Protein AF-A0A8W8M3Z4-F1 (afdb_monomer_lite)

Sequence (142 aa):
KMNEKDKEPFAKKALTDKNRYDAEMAIYKGKDPNDAGKPKRPQSAYFCFLADFRLKMKGKDIDHKEIIKMAGEAWRNLDDNEKKPFEKLAQKEQEKYEQALSDWRKGGGGASPSKKPKQEENGDEDEEDEEEEEDDDDEDDE

Secondary structure (DSSP, 8-state):
---HHHHHHHHHHHHHHHHHHHHHHHH---S-GGGTTPPPPPPPHHHHHHHHHHHHHTTS---HHHHHHHHHHHHHHS-HHHHHHHHHHHHHHHHHHHHHHHHHHHTTTT----------PPP-------------------

InterPro domains:
  IPR009071 High mobility group box domain [PF00505] (39-105)
  IPR009071 High mobility group box domain [PS50118] (39-105)
  IPR009071 High mobility group box domain [SM00398] (38-106)
  IPR036910 High mobility group box domain superfamily [G3DSA:1.10.30.10] (1-35)
  IPR036910 High mobility group box domain superfamily [G3DSA:1.10.30.10] (36-137)
  IPR036910 High mobility group box domain superfamily [SSF47095] (1-33)
  IPR036910 High mobility group box domain superfamily [SSF47095] (34-108)
  IPR050342 High Mobility Group Box (HMGB) [PTHR48112] (2-138)

Structure (mmCIF, N/CA/C/O backbone):
data_AF-A0A8W8M3Z4-F1
#
_entry.id   AF-A0A8W8M3Z4-F1
#
loop_
_atom_site.group_PDB
_atom_site.id
_atom_site.type_symbol
_atom_site.label_atom_id
_atom_site.label_alt_id
_atom_site.label_comp_id
_atom_site.label_asym_id
_atom_site.label_entity_id
_atom_site.label_seq_id
_atom_site.pdbx_PDB_ins_code
_atom_site.Cartn_x
_atom_site.Cartn_y
_atom_site.Cartn_z
_atom_site.occupancy
_atom_site.B_iso_or_equiv
_atom_site.auth_seq_id
_atom_site.auth_comp_id
_atom_site.auth_asym_id
_atom_site.auth_atom_id
_atom_site.pdbx_PDB_model_num
ATOM 1 N N . LYS A 1 1 ? 33.197 30.427 -33.816 1.00 73.75 1 LYS A N 1
ATOM 2 C CA . LYS A 1 1 ? 33.006 28.964 -33.997 1.00 73.75 1 LYS A CA 1
ATOM 3 C C . LYS A 1 1 ? 34.159 28.277 -33.275 1.00 73.75 1 LYS A C 1
ATOM 5 O O . LYS A 1 1 ? 35.282 28.658 -33.561 1.00 73.75 1 LYS A O 1
ATOM 10 N N . MET A 1 2 ? 33.902 27.367 -32.328 1.00 74.38 2 MET A N 1
ATOM 11 C CA . MET A 1 2 ? 34.975 26.607 -31.658 1.00 74.38 2 MET A CA 1
ATOM 12 C C . MET A 1 2 ? 35.757 25.775 -32.677 1.00 74.38 2 MET A C 1
ATOM 14 O O . MET A 1 2 ? 35.133 25.162 -33.556 1.00 74.38 2 MET A O 1
ATOM 18 N N . ASN A 1 3 ? 37.085 25.760 -32.549 1.00 84.19 3 ASN A N 1
ATOM 19 C CA . ASN A 1 3 ? 37.950 24.944 -33.390 1.00 84.19 3 ASN A CA 1
ATOM 20 C C . ASN A 1 3 ? 37.838 23.470 -32.996 1.00 84.19 3 ASN A C 1
ATOM 22 O O . ASN A 1 3 ? 37.398 23.117 -31.905 1.00 84.19 3 ASN A O 1
ATOM 26 N N . GLU A 1 4 ? 38.229 22.591 -33.910 1.00 74.81 4 GLU A N 1
ATOM 27 C CA . GLU A 1 4 ? 38.096 21.139 -33.762 1.00 74.81 4 GLU A CA 1
ATOM 28 C C . GLU A 1 4 ? 38.877 20.597 -32.552 1.00 74.81 4 GLU A C 1
ATOM 30 O O . GLU A 1 4 ? 38.366 19.768 -31.803 1.00 74.81 4 GLU A O 1
ATOM 35 N N . LYS A 1 5 ? 40.050 21.180 -32.275 1.00 78.94 5 LYS A N 1
ATOM 36 C CA . LYS A 1 5 ? 40.875 20.868 -31.097 1.00 78.94 5 LYS A CA 1
ATOM 37 C C . LYS A 1 5 ? 40.235 21.291 -29.773 1.00 78.94 5 LYS A C 1
ATOM 39 O O . LYS A 1 5 ? 40.412 20.608 -28.773 1.00 78.94 5 LYS A O 1
ATOM 44 N N . ASP A 1 6 ? 39.448 22.366 -29.776 1.00 82.94 6 ASP A N 1
ATOM 45 C CA . ASP A 1 6 ? 38.755 22.848 -28.574 1.00 82.94 6 ASP A CA 1
ATOM 46 C C . ASP A 1 6 ? 37.535 21.974 -28.245 1.00 82.94 6 ASP A C 1
ATOM 48 O O . ASP A 1 6 ? 37.062 21.962 -27.111 1.00 82.94 6 ASP A O 1
ATOM 52 N N . LYS A 1 7 ? 37.029 21.216 -29.230 1.00 84.44 7 LYS A N 1
ATOM 53 C CA . LYS A 1 7 ? 35.905 20.278 -29.080 1.00 84.44 7 LYS A CA 1
ATOM 54 C C . LYS A 1 7 ? 36.337 18.879 -28.657 1.00 84.44 7 LYS A C 1
ATOM 56 O O . LYS A 1 7 ? 35.525 18.155 -28.087 1.00 84.44 7 LYS A O 1
ATOM 61 N N . GLU A 1 8 ? 37.590 18.498 -28.906 1.00 86.69 8 GLU A N 1
ATOM 62 C CA . GLU A 1 8 ? 38.135 17.200 -28.494 1.00 86.69 8 GLU A CA 1
ATOM 63 C C . GLU A 1 8 ? 37.909 16.845 -27.015 1.00 86.69 8 GLU A C 1
ATOM 65 O O . GLU A 1 8 ? 37.479 15.718 -26.758 1.00 86.69 8 GLU A O 1
ATOM 70 N N . PRO A 1 9 ? 38.171 17.726 -26.026 1.00 90.25 9 PRO A N 1
ATOM 71 C CA . PRO A 1 9 ? 37.953 17.369 -24.624 1.00 90.25 9 PRO A CA 1
ATOM 72 C C . PRO A 1 9 ? 36.474 17.097 -24.322 1.00 90.25 9 PRO A C 1
ATOM 74 O O . PRO A 1 9 ? 36.158 16.160 -23.591 1.00 90.25 9 PRO A O 1
ATOM 77 N N . PHE A 1 10 ? 35.559 17.848 -24.941 1.00 89.12 10 PHE A N 1
ATOM 78 C CA . PHE A 1 10 ? 34.119 17.629 -24.797 1.00 89.12 10 PHE A CA 1
ATOM 79 C C . PHE A 1 10 ? 33.666 16.335 -25.479 1.00 89.12 10 PHE A C 1
ATOM 81 O O . PHE A 1 10 ? 32.857 15.603 -24.919 1.00 89.12 10 PHE A O 1
ATOM 88 N N . ALA A 1 11 ? 34.232 16.008 -26.644 1.00 90.19 11 ALA A N 1
ATOM 89 C CA . ALA A 1 11 ? 33.960 14.751 -27.336 1.00 90.19 11 ALA A CA 1
ATOM 90 C C . ALA A 1 11 ? 34.448 13.535 -26.530 1.00 90.19 11 ALA A C 1
ATOM 92 O O . ALA A 1 11 ? 33.733 12.541 -26.425 1.00 90.19 11 ALA A O 1
ATOM 93 N N . LYS A 1 12 ? 35.630 13.629 -25.905 1.00 90.44 12 LYS A N 1
ATOM 94 C CA . LYS A 1 12 ? 36.153 12.588 -25.005 1.00 90.44 12 LYS A CA 1
ATOM 95 C C . LYS A 1 12 ? 35.261 12.420 -23.776 1.00 90.44 12 LYS A C 1
ATOM 97 O O . LYS A 1 12 ? 34.902 11.292 -23.463 1.00 90.44 12 LYS A O 1
ATOM 102 N N . LYS A 1 13 ? 34.843 13.522 -23.141 1.00 91.88 13 LYS A N 1
ATOM 103 C CA . LYS A 1 13 ? 33.940 13.487 -21.980 1.00 91.88 13 LYS A CA 1
ATOM 104 C C . LYS A 1 13 ? 32.573 12.884 -22.325 1.00 91.88 13 LYS A C 1
ATOM 106 O O . LYS A 1 13 ? 32.058 12.067 -21.569 1.00 91.88 13 LYS A O 1
ATOM 111 N N . ALA A 1 14 ? 32.017 13.231 -23.485 1.00 91.75 14 ALA A N 1
ATOM 112 C CA . ALA A 1 14 ? 30.767 12.651 -23.970 1.00 91.75 14 ALA A CA 1
ATOM 113 C C . ALA A 1 14 ? 30.903 11.146 -24.252 1.00 91.75 14 ALA A C 1
ATOM 115 O O . ALA A 1 14 ? 30.001 10.376 -23.940 1.00 91.75 14 ALA A O 1
ATOM 116 N N . LEU A 1 15 ? 32.040 10.707 -24.802 1.00 93.06 15 LEU A N 1
ATOM 117 C CA . LEU A 1 15 ? 32.294 9.288 -25.043 1.00 93.06 15 LEU A CA 1
ATOM 118 C C . LEU A 1 15 ? 32.436 8.501 -23.734 1.00 93.06 15 LEU A C 1
ATOM 120 O O . LEU A 1 15 ? 31.893 7.406 -23.618 1.00 93.06 15 LEU A O 1
ATOM 124 N N . THR A 1 16 ? 33.143 9.050 -22.745 1.00 93.62 16 THR A N 1
ATOM 125 C CA . THR A 1 16 ? 33.284 8.404 -21.434 1.00 93.62 16 THR A CA 1
ATOM 126 C C . THR A 1 16 ? 31.954 8.320 -20.697 1.00 93.62 16 THR A C 1
ATOM 128 O O . THR A 1 16 ? 31.655 7.280 -20.119 1.00 93.62 16 THR A O 1
ATOM 131 N N . ASP A 1 17 ? 31.146 9.380 -20.753 1.00 93.75 17 ASP A N 1
ATOM 132 C CA . ASP A 1 17 ? 29.824 9.404 -20.126 1.00 93.75 17 ASP A CA 1
ATOM 133 C C . ASP A 1 17 ? 28.868 8.410 -20.794 1.00 93.75 17 ASP A C 1
ATOM 135 O O . ASP A 1 17 ? 28.219 7.623 -20.111 1.00 93.75 17 ASP A O 1
ATOM 139 N N . LYS A 1 18 ? 28.887 8.339 -22.131 1.00 94.56 18 LYS A N 1
ATOM 140 C CA . LYS A 1 18 ? 28.130 7.337 -22.882 1.00 94.56 18 LYS A CA 1
ATOM 141 C C . LYS A 1 18 ? 28.523 5.909 -22.498 1.00 94.56 18 LYS A C 1
ATOM 143 O O . LYS A 1 18 ? 27.654 5.091 -22.235 1.00 94.56 18 LYS A O 1
ATOM 148 N N . ASN A 1 19 ? 29.819 5.608 -22.442 1.00 94.31 19 ASN A N 1
ATOM 149 C CA . ASN A 1 19 ? 30.283 4.265 -22.086 1.00 94.31 19 ASN A CA 1
ATOM 150 C C . ASN A 1 19 ? 29.916 3.890 -20.643 1.00 94.31 19 ASN A C 1
ATOM 152 O O . ASN A 1 19 ? 29.602 2.732 -20.379 1.00 94.31 19 ASN A O 1
ATOM 156 N N . ARG A 1 20 ? 29.955 4.858 -19.717 1.00 94.62 20 ARG A N 1
ATOM 157 C CA . ARG A 1 20 ? 29.504 4.673 -18.333 1.00 94.62 20 ARG A CA 1
ATOM 158 C C . ARG A 1 20 ? 28.010 4.354 -18.291 1.00 94.62 20 ARG A C 1
ATOM 160 O O . ARG A 1 20 ? 27.638 3.345 -17.706 1.00 94.62 20 ARG A O 1
ATOM 167 N N . TYR A 1 21 ? 27.190 5.158 -18.966 1.00 91.00 21 TYR A N 1
ATOM 168 C CA . TYR A 1 21 ? 25.748 4.934 -19.072 1.00 91.00 21 TYR A CA 1
ATOM 169 C C . TYR A 1 21 ? 25.422 3.566 -19.687 1.00 91.00 21 TYR A C 1
ATOM 171 O O . TYR A 1 21 ? 24.626 2.815 -19.132 1.00 91.00 21 TYR A O 1
ATOM 179 N N . ASP A 1 22 ? 26.078 3.195 -20.789 1.00 90.81 22 ASP A N 1
ATOM 180 C CA . ASP A 1 22 ? 25.865 1.904 -21.452 1.00 90.81 22 ASP A CA 1
ATOM 181 C C . ASP A 1 22 ? 26.250 0.724 -20.531 1.00 90.81 22 ASP A C 1
ATOM 183 O O . ASP A 1 22 ? 25.559 -0.297 -20.505 1.00 90.81 22 ASP A O 1
ATOM 187 N N . ALA A 1 23 ? 27.320 0.862 -19.737 1.00 91.19 23 ALA A N 1
ATOM 188 C CA . ALA A 1 23 ? 27.738 -0.148 -18.764 1.00 91.19 23 ALA A CA 1
ATOM 189 C C . ALA A 1 23 ? 26.774 -0.257 -17.567 1.00 91.19 23 ALA A C 1
ATOM 191 O O . ALA A 1 23 ? 26.447 -1.368 -17.148 1.00 91.19 23 ALA A O 1
ATOM 192 N N . GLU A 1 24 ? 26.286 0.869 -17.044 1.00 86.38 24 GLU A N 1
ATOM 193 C CA . GLU A 1 24 ? 25.274 0.911 -15.980 1.00 86.38 24 GLU A CA 1
ATOM 194 C C . GLU A 1 24 ? 23.948 0.297 -16.455 1.00 86.38 24 GLU A C 1
ATOM 196 O O . GLU A 1 24 ? 23.383 -0.568 -15.782 1.00 86.38 24 GLU A O 1
ATOM 201 N N . MET A 1 25 ? 23.494 0.649 -17.662 1.00 85.25 25 MET A N 1
ATOM 202 C CA . MET A 1 25 ? 22.263 0.118 -18.256 1.00 85.25 25 MET A CA 1
ATOM 203 C C . MET A 1 25 ? 22.347 -1.375 -18.588 1.00 85.25 25 MET A C 1
ATOM 205 O O . MET A 1 25 ? 21.332 -2.065 -18.546 1.00 85.25 25 MET A O 1
ATOM 209 N N . ALA A 1 26 ? 23.539 -1.905 -18.877 1.00 83.31 26 ALA A N 1
ATOM 210 C CA . ALA A 1 26 ? 23.736 -3.342 -19.072 1.00 83.31 26 ALA A CA 1
ATOM 211 C C . ALA A 1 26 ? 23.563 -4.154 -17.772 1.00 83.31 26 ALA A C 1
ATOM 213 O O . ALA A 1 26 ? 23.233 -5.341 -17.823 1.00 83.31 26 ALA A O 1
ATOM 214 N N . ILE A 1 27 ? 23.786 -3.529 -16.611 1.00 83.25 27 ILE A N 1
ATOM 215 C CA . ILE A 1 27 ? 23.619 -4.141 -15.284 1.00 83.25 27 ILE A CA 1
ATOM 216 C C . ILE A 1 27 ? 22.200 -3.896 -14.749 1.00 83.25 27 ILE A C 1
ATOM 218 O O . ILE A 1 27 ? 21.642 -4.745 -14.047 1.00 83.25 27 ILE A O 1
ATOM 222 N N . TYR A 1 28 ? 21.598 -2.758 -15.096 1.00 77.00 28 TYR A N 1
ATOM 223 C CA . TYR A 1 28 ? 20.254 -2.381 -14.682 1.00 77.00 28 TYR A CA 1
ATOM 224 C C . TYR A 1 28 ? 19.191 -3.296 -15.311 1.00 77.00 28 TYR A C 1
ATOM 226 O O . TYR A 1 28 ? 18.851 -3.194 -16.486 1.00 77.00 28 TYR A O 1
ATOM 234 N N . LYS A 1 29 ? 18.617 -4.195 -14.504 1.00 64.50 29 LYS A N 1
ATOM 235 C CA . LYS A 1 29 ? 17.560 -5.127 -14.941 1.00 64.50 29 LYS A CA 1
ATOM 236 C C . LYS A 1 29 ? 16.148 -4.528 -14.953 1.00 64.50 29 LYS A C 1
ATOM 238 O O . LYS A 1 29 ? 15.211 -5.241 -15.304 1.00 64.50 29 LYS A O 1
ATOM 243 N N . GLY A 1 30 ? 15.991 -3.249 -14.597 1.00 63.84 30 GLY A N 1
ATOM 244 C CA . GLY A 1 30 ? 14.689 -2.583 -14.509 1.00 63.84 30 GLY A CA 1
ATOM 245 C C . GLY A 1 30 ? 13.663 -3.344 -13.665 1.00 63.84 30 GLY A C 1
ATOM 246 O O . GLY A 1 30 ? 13.998 -4.227 -12.872 1.00 63.84 30 GLY A O 1
ATOM 247 N N . LYS A 1 31 ? 12.380 -3.012 -13.846 1.00 60.91 31 LYS A N 1
ATOM 248 C CA . LYS A 1 31 ? 11.291 -3.917 -13.463 1.00 60.91 31 LYS A CA 1
ATOM 249 C C . LYS A 1 31 ? 11.434 -5.160 -14.337 1.00 60.91 31 LYS A C 1
ATOM 251 O O . LYS A 1 31 ? 11.445 -5.019 -15.559 1.00 60.91 31 LYS A O 1
ATOM 256 N N . ASP A 1 32 ? 11.556 -6.338 -13.726 1.00 58.50 32 ASP A N 1
ATOM 257 C CA . ASP A 1 32 ? 11.726 -7.580 -14.477 1.00 58.50 32 ASP A CA 1
ATOM 258 C C . ASP A 1 32 ? 10.603 -7.676 -15.531 1.00 58.50 32 ASP A C 1
ATOM 260 O O . ASP A 1 32 ? 9.426 -7.640 -15.161 1.00 58.50 32 ASP A O 1
ATOM 264 N N . PRO A 1 33 ? 10.913 -7.738 -16.838 1.00 56.31 33 PRO A N 1
ATOM 265 C CA . PRO A 1 33 ? 9.887 -7.833 -17.870 1.00 56.31 33 PRO A CA 1
ATOM 266 C C . PRO A 1 33 ? 9.050 -9.108 -17.722 1.00 56.31 33 PRO A C 1
ATOM 268 O O . PRO A 1 33 ? 7.920 -9.144 -18.204 1.00 56.31 33 PRO A O 1
ATOM 271 N N . ASN A 1 34 ? 9.553 -10.126 -17.011 1.00 55.84 34 ASN A N 1
ATOM 272 C CA . ASN A 1 34 ? 8.761 -11.286 -16.634 1.00 55.84 34 ASN A CA 1
ATOM 273 C C . ASN A 1 34 ? 7.666 -10.918 -15.626 1.00 55.84 34 ASN A C 1
ATOM 275 O O . ASN A 1 34 ? 6.598 -11.497 -15.703 1.00 55.84 34 ASN A O 1
ATOM 279 N N . ASP A 1 35 ? 7.845 -9.919 -14.753 1.00 64.00 35 ASP A N 1
ATOM 280 C CA . ASP A 1 35 ? 6.795 -9.435 -13.841 1.00 64.00 35 ASP A CA 1
ATOM 281 C C . ASP A 1 35 ? 5.699 -8.615 -14.562 1.00 64.00 35 ASP A C 1
ATOM 283 O O . ASP A 1 35 ? 4.719 -8.200 -13.932 1.00 64.00 35 ASP A O 1
ATOM 287 N N . ALA A 1 36 ? 5.805 -8.396 -15.879 1.00 70.00 36 ALA A N 1
ATOM 288 C CA . ALA A 1 36 ? 4.742 -7.769 -16.657 1.00 70.00 36 ALA A CA 1
ATOM 289 C C . ALA A 1 36 ? 3.450 -8.606 -16.583 1.00 70.00 36 ALA A C 1
ATOM 291 O O . ALA A 1 36 ? 3.415 -9.800 -16.887 1.00 70.00 36 ALA A O 1
ATOM 292 N N . GLY A 1 37 ? 2.361 -7.972 -16.144 1.00 75.50 37 GLY A N 1
ATOM 293 C CA . GLY A 1 37 ? 1.070 -8.639 -15.952 1.00 75.50 37 GLY A CA 1
ATOM 294 C C . GLY A 1 37 ? 0.981 -9.508 -14.696 1.00 75.50 37 GLY A C 1
ATOM 295 O O . GLY A 1 37 ? -0.056 -10.138 -14.482 1.00 75.50 37 GLY A O 1
ATOM 296 N N . LYS A 1 38 ? 2.021 -9.536 -13.851 1.00 84.56 38 LYS A N 1
ATOM 297 C CA . LYS A 1 38 ? 1.935 -10.160 -12.531 1.00 84.56 38 LYS A CA 1
ATOM 298 C C . LYS A 1 38 ? 0.914 -9.395 -11.692 1.00 84.56 38 LYS A C 1
ATOM 300 O O . LYS A 1 38 ? 1.017 -8.169 -11.595 1.00 84.56 38 LYS A O 1
ATOM 305 N N . PRO A 1 39 ? -0.056 -10.080 -11.069 1.00 87.62 39 PRO A N 1
ATOM 306 C CA . PRO A 1 39 ? -1.028 -9.417 -10.214 1.00 87.62 39 PRO A CA 1
ATOM 307 C C . PRO A 1 39 ? -0.335 -8.601 -9.116 1.00 87.62 39 PRO A C 1
ATOM 309 O O . PRO A 1 39 ? 0.693 -9.018 -8.573 1.00 87.62 39 PRO A O 1
ATOM 312 N N . LYS A 1 40 ? -0.884 -7.428 -8.789 1.00 88.38 40 LYS A N 1
ATOM 313 C CA . LYS A 1 40 ? -0.402 -6.602 -7.674 1.00 88.38 40 LYS A CA 1
ATOM 314 C C . LYS A 1 40 ? -0.802 -7.259 -6.354 1.00 88.38 40 LYS A C 1
ATOM 316 O O . LYS A 1 40 ? -1.881 -7.838 -6.258 1.00 88.38 40 LYS A O 1
ATOM 321 N N . ARG A 1 41 ? 0.067 -7.175 -5.343 1.00 89.19 41 ARG A N 1
ATOM 322 C CA . ARG A 1 41 ? -0.226 -7.714 -4.007 1.00 89.19 41 ARG A CA 1
ATOM 323 C C . ARG A 1 41 ? -1.486 -7.043 -3.429 1.00 89.19 41 ARG A C 1
ATOM 325 O O . ARG A 1 41 ? -1.625 -5.830 -3.594 1.00 89.19 41 ARG A O 1
ATOM 332 N N . PRO A 1 42 ? -2.372 -7.809 -2.769 1.00 93.38 42 PRO A N 1
ATOM 333 C CA . PRO A 1 42 ? -3.587 -7.283 -2.159 1.00 93.38 42 PRO A CA 1
ATOM 334 C C . PRO A 1 42 ? -3.233 -6.400 -0.959 1.00 93.38 42 PRO A C 1
ATOM 336 O O . PRO A 1 42 ? -2.146 -6.524 -0.382 1.00 93.38 42 PRO A O 1
ATOM 339 N N . GLN A 1 43 ? -4.151 -5.516 -0.577 1.00 91.88 43 GLN A N 1
ATOM 340 C CA . GLN A 1 43 ? -3.980 -4.695 0.616 1.00 91.88 43 GLN A CA 1
ATOM 341 C C . GLN A 1 43 ? -4.151 -5.550 1.879 1.00 91.88 43 GLN A C 1
ATOM 343 O O . GLN A 1 43 ? -4.920 -6.509 1.915 1.00 91.88 43 GLN A O 1
ATOM 348 N N . SER A 1 44 ? -3.403 -5.214 2.933 1.00 94.69 44 SER A N 1
ATOM 349 C CA . SER A 1 44 ? -3.601 -5.837 4.245 1.00 94.69 44 SER A CA 1
ATOM 350 C C . SER A 1 44 ? -4.816 -5.230 4.949 1.00 94.69 44 SER A C 1
ATOM 352 O O . SER A 1 44 ? -5.245 -4.125 4.619 1.00 94.69 44 SER A O 1
ATOM 354 N N . ALA A 1 45 ? -5.318 -5.908 5.985 1.00 95.62 45 ALA A N 1
ATOM 355 C CA . ALA A 1 45 ? -6.446 -5.422 6.785 1.00 95.62 45 ALA A CA 1
ATOM 356 C C . ALA A 1 45 ? -6.223 -3.995 7.319 1.00 95.62 45 ALA A C 1
ATOM 358 O O . ALA A 1 45 ? -7.131 -3.168 7.282 1.00 95.62 45 ALA A O 1
ATOM 359 N N . TYR A 1 46 ? -4.993 -3.684 7.745 1.00 95.50 46 TYR A N 1
ATOM 360 C CA . TYR A 1 46 ? -4.638 -2.340 8.195 1.00 95.50 46 TYR A CA 1
ATOM 361 C C . TYR A 1 46 ? -4.723 -1.305 7.069 1.00 95.50 46 TYR A C 1
ATOM 363 O O . TYR A 1 46 ? -5.247 -0.222 7.294 1.00 95.50 46 TYR A O 1
ATOM 371 N N . PHE A 1 47 ? -4.259 -1.622 5.855 1.00 94.88 47 PHE A N 1
ATOM 372 C CA . PHE A 1 47 ? -4.348 -0.688 4.727 1.00 94.88 47 PHE A CA 1
ATOM 373 C C . PHE A 1 47 ? -5.792 -0.463 4.270 1.00 94.88 47 PHE A C 1
ATOM 375 O O . PHE A 1 47 ? -6.150 0.668 3.949 1.00 94.88 47 PHE A O 1
ATOM 382 N N . CYS A 1 48 ? -6.645 -1.489 4.333 1.00 95.06 48 CYS A N 1
ATOM 383 C CA . CYS A 1 48 ? -8.081 -1.319 4.112 1.00 95.06 48 CYS A CA 1
ATOM 384 C C . CYS A 1 48 ? -8.704 -0.364 5.147 1.00 95.06 48 CYS A C 1
ATOM 386 O O . CYS A 1 48 ? -9.505 0.500 4.795 1.00 95.06 48 CYS A O 1
ATOM 388 N N . PHE A 1 49 ? -8.318 -0.493 6.421 1.00 96.25 49 PHE A N 1
ATOM 389 C CA . PHE A 1 49 ? -8.732 0.435 7.475 1.00 96.25 49 PHE A CA 1
ATOM 390 C C . PHE A 1 49 ? -8.176 1.847 7.258 1.00 96.25 49 PHE A C 1
ATOM 392 O O . PHE A 1 49 ? -8.914 2.818 7.396 1.00 96.25 49 PHE A O 1
ATOM 399 N N . LEU A 1 50 ? -6.899 1.976 6.893 1.00 95.38 50 LEU A N 1
ATOM 400 C CA . LEU A 1 50 ? -6.247 3.263 6.663 1.00 95.38 50 LEU A CA 1
ATOM 401 C C . LEU A 1 50 ? -6.917 4.028 5.518 1.00 95.38 50 LEU A C 1
ATOM 403 O O . LEU A 1 50 ? -7.111 5.234 5.640 1.00 95.38 50 LEU A O 1
ATOM 407 N N . ALA A 1 51 ? -7.318 3.344 4.444 1.00 93.94 51 ALA A N 1
ATOM 408 C CA . ALA A 1 51 ? -8.072 3.951 3.350 1.00 93.94 51 ALA A CA 1
ATOM 409 C C . ALA A 1 51 ? -9.408 4.541 3.839 1.00 93.94 51 ALA A C 1
ATOM 411 O O . ALA A 1 51 ? -9.710 5.704 3.575 1.00 93.94 51 ALA A O 1
ATOM 412 N N . ASP A 1 52 ? -10.175 3.782 4.627 1.00 93.81 52 ASP A N 1
ATOM 413 C CA . ASP A 1 52 ? -11.422 4.264 5.236 1.00 93.81 52 ASP A CA 1
ATOM 414 C C . ASP A 1 52 ? -11.177 5.413 6.236 1.00 93.81 52 ASP A C 1
ATOM 416 O O . ASP A 1 52 ? -11.919 6.396 6.283 1.00 93.81 52 ASP A O 1
ATOM 420 N N . PHE A 1 53 ? -10.087 5.346 7.002 1.00 94.31 53 PHE A N 1
ATOM 421 C CA . PHE A 1 53 ? -9.692 6.395 7.937 1.00 94.31 53 PHE A CA 1
ATOM 422 C C . PHE A 1 53 ? -9.320 7.698 7.217 1.00 94.31 53 PHE A C 1
ATOM 424 O O . PHE A 1 53 ? -9.784 8.769 7.611 1.00 94.31 53 PHE A O 1
ATOM 431 N N . ARG A 1 54 ? -8.550 7.620 6.124 1.00 93.56 54 ARG A N 1
ATOM 432 C CA . ARG A 1 54 ? -8.224 8.767 5.260 1.00 93.56 54 ARG A CA 1
ATOM 433 C C . ARG A 1 54 ? -9.492 9.395 4.681 1.00 93.56 54 ARG A C 1
ATOM 435 O O . ARG A 1 54 ? -9.641 10.611 4.742 1.00 93.56 54 ARG A O 1
ATOM 442 N N . LEU A 1 55 ? -10.452 8.588 4.216 1.00 93.88 55 LEU A N 1
ATOM 443 C CA . LEU A 1 55 ? -11.744 9.086 3.721 1.00 93.88 55 LEU A CA 1
ATOM 444 C C . LEU A 1 55 ? -12.540 9.832 4.802 1.00 93.88 55 LEU A C 1
ATOM 446 O O . LEU A 1 55 ? -13.133 10.870 4.514 1.00 93.88 55 LEU A O 1
ATOM 450 N N . LYS A 1 56 ? -12.512 9.359 6.053 1.00 92.50 56 LYS A N 1
ATOM 451 C CA . LYS A 1 56 ? -13.136 10.044 7.203 1.00 92.50 56 LYS A CA 1
ATOM 452 C C . LYS A 1 56 ? -12.433 11.347 7.596 1.00 92.50 56 LYS A C 1
ATOM 454 O O . LYS A 1 56 ? -13.058 12.221 8.199 1.00 92.50 56 LYS A 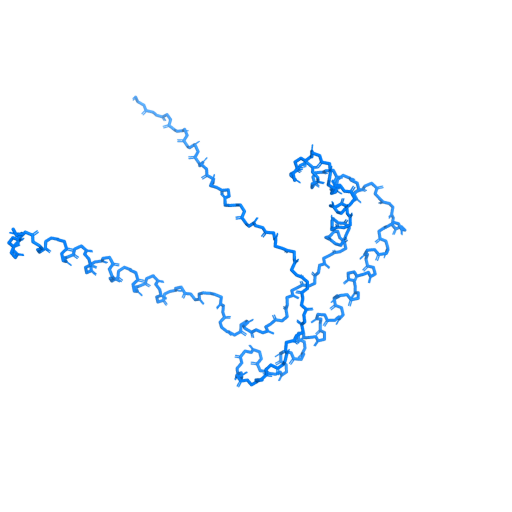O 1
ATOM 459 N N . MET A 1 57 ? -11.142 11.466 7.299 1.00 91.44 57 MET A N 1
ATOM 460 C CA . MET A 1 57 ? -10.349 12.675 7.544 1.00 91.44 57 MET A CA 1
ATOM 461 C C . MET A 1 57 ? -10.320 13.624 6.340 1.00 91.44 57 MET A C 1
ATOM 463 O O . MET A 1 57 ? -9.852 14.753 6.473 1.00 91.44 57 MET A O 1
ATOM 467 N N . LYS A 1 58 ? -10.870 13.214 5.190 1.00 90.06 58 LYS A N 1
ATOM 468 C CA . LYS A 1 58 ? -10.939 14.036 3.982 1.00 90.06 58 LYS A CA 1
ATOM 469 C C . LYS A 1 58 ? -11.679 15.347 4.262 1.00 90.06 58 LYS A C 1
ATOM 471 O O . LYS A 1 58 ? -12.782 15.349 4.806 1.00 90.06 58 LYS A O 1
ATOM 476 N N . GLY A 1 59 ? -11.068 16.462 3.866 1.00 87.06 59 GLY A N 1
ATOM 477 C CA . GLY A 1 59 ? -11.613 17.809 4.068 1.00 87.06 59 GLY A CA 1
ATOM 478 C C . GLY A 1 59 ? -11.294 18.434 5.428 1.00 87.06 59 GLY A C 1
ATOM 479 O O . GLY A 1 59 ? -11.742 19.547 5.693 1.00 87.06 59 GLY A O 1
ATOM 480 N N . LYS A 1 60 ? -10.524 17.753 6.281 1.00 89.50 60 LYS A N 1
ATOM 481 C CA . LYS A 1 60 ? -9.873 18.380 7.433 1.00 89.50 60 LYS A CA 1
ATOM 482 C C . LYS A 1 60 ? -8.501 18.888 6.999 1.00 89.50 60 LYS A C 1
ATOM 484 O O . LYS A 1 60 ? -7.817 18.208 6.243 1.00 89.50 60 LYS A O 1
ATOM 489 N N . ASP A 1 61 ? -8.118 20.058 7.492 1.00 91.31 61 ASP A N 1
ATOM 490 C CA . ASP A 1 61 ? -6.780 20.625 7.305 1.00 91.31 61 ASP A CA 1
ATOM 491 C C . ASP A 1 61 ? -5.817 19.964 8.302 1.00 91.31 61 ASP A C 1
ATOM 493 O O . ASP A 1 61 ? -5.483 20.520 9.345 1.00 91.31 61 ASP A O 1
ATOM 497 N N . ILE A 1 62 ? -5.529 18.685 8.061 1.00 91.56 62 ILE A N 1
ATOM 498 C CA . ILE A 1 62 ? -4.632 17.863 8.872 1.00 91.56 62 ILE A CA 1
ATOM 499 C C . ILE A 1 62 ? -3.596 17.280 7.926 1.00 91.56 62 ILE A C 1
ATOM 501 O O . ILE A 1 62 ? -3.951 16.747 6.872 1.00 91.56 62 ILE A O 1
ATOM 505 N N . ASP A 1 63 ? -2.333 17.355 8.329 1.00 93.94 63 ASP A N 1
ATOM 506 C CA . ASP A 1 63 ? -1.232 16.826 7.541 1.00 93.94 63 ASP A CA 1
ATOM 507 C C . ASP A 1 63 ? -1.347 15.304 7.339 1.00 93.94 63 ASP A C 1
ATOM 509 O O . ASP A 1 63 ? -1.791 14.551 8.216 1.00 93.94 63 ASP A O 1
ATOM 513 N N . HIS A 1 64 ? -0.911 14.826 6.174 1.00 90.44 64 HIS A N 1
ATOM 514 C CA . HIS A 1 64 ? -0.986 13.411 5.831 1.00 90.44 64 HIS A CA 1
ATOM 515 C C . HIS A 1 64 ? -0.204 12.542 6.826 1.00 90.44 64 HIS A C 1
ATOM 517 O O . HIS A 1 64 ? -0.687 11.474 7.231 1.00 90.44 64 HIS A O 1
ATOM 523 N N . LYS A 1 65 ? 0.974 13.004 7.278 1.00 94.00 65 LYS A N 1
ATOM 524 C CA . LYS A 1 65 ? 1.794 12.268 8.250 1.00 94.00 65 LYS A CA 1
ATOM 525 C C . LYS A 1 65 ? 1.066 12.165 9.593 1.00 94.00 65 LYS A C 1
ATOM 527 O O . LYS A 1 65 ? 1.119 11.115 10.240 1.00 94.00 65 LYS A O 1
ATOM 532 N N . GLU A 1 66 ? 0.327 13.197 10.001 1.00 94.94 66 GLU A N 1
ATOM 533 C CA . GLU A 1 66 ? -0.515 13.148 11.203 1.00 94.94 66 GLU A CA 1
ATOM 534 C C . GLU A 1 66 ? -1.695 12.177 11.061 1.00 94.94 66 GLU A C 1
ATOM 536 O O . GLU A 1 66 ? -1.974 11.413 11.989 1.00 94.94 66 GLU A O 1
ATOM 541 N N . ILE A 1 67 ? -2.346 12.123 9.893 1.00 93.94 67 ILE A N 1
ATOM 542 C CA . ILE A 1 67 ? -3.428 11.160 9.628 1.00 93.94 67 ILE A CA 1
ATOM 543 C C . ILE A 1 67 ? -2.926 9.718 9.773 1.00 93.94 67 ILE A C 1
ATOM 545 O O . ILE A 1 67 ? -3.595 8.902 10.414 1.00 93.94 67 ILE A O 1
ATOM 549 N N . ILE A 1 68 ? -1.746 9.399 9.230 1.00 94.44 68 ILE A N 1
ATOM 550 C CA . ILE A 1 68 ? -1.146 8.062 9.360 1.00 94.44 68 ILE A CA 1
ATOM 551 C C . ILE A 1 68 ? -0.845 7.738 10.829 1.00 94.44 68 ILE A C 1
ATOM 553 O O . ILE A 1 68 ? -1.177 6.639 11.288 1.00 94.44 68 ILE A O 1
ATOM 557 N N . LYS A 1 69 ? -0.258 8.679 11.583 1.00 95.69 69 LYS A N 1
ATOM 558 C CA . LYS A 1 69 ? 0.034 8.494 13.016 1.00 95.69 69 LYS A CA 1
ATOM 559 C C . LYS A 1 69 ? -1.240 8.174 13.802 1.00 95.69 69 LYS A C 1
ATOM 561 O O . LYS A 1 69 ? -1.297 7.144 14.478 1.00 95.69 69 LYS A O 1
ATOM 566 N N . MET A 1 70 ? -2.290 8.981 13.630 1.00 95.25 70 MET A N 1
ATOM 567 C CA . MET A 1 70 ? -3.588 8.760 14.278 1.00 95.25 70 MET A CA 1
ATOM 568 C C . MET A 1 70 ? -4.221 7.423 13.880 1.00 95.25 70 MET A C 1
ATOM 570 O O . MET A 1 70 ? -4.770 6.721 14.729 1.00 95.25 70 MET A O 1
ATOM 574 N N . ALA A 1 71 ? -4.133 7.034 12.606 1.00 95.94 71 ALA A N 1
ATOM 575 C CA . ALA A 1 71 ? -4.654 5.753 12.142 1.00 95.94 71 ALA A CA 1
ATOM 576 C C . ALA A 1 71 ? -3.905 4.567 12.771 1.00 95.94 71 ALA A C 1
ATOM 578 O O . ALA A 1 71 ? -4.521 3.565 13.135 1.00 95.94 71 ALA A O 1
ATOM 579 N N . GLY A 1 72 ? -2.581 4.664 12.921 1.00 96.25 72 GLY A N 1
ATOM 580 C CA . GLY A 1 72 ? -1.771 3.644 13.589 1.00 96.25 72 GLY A CA 1
ATOM 581 C C . GLY A 1 72 ? -2.165 3.445 15.054 1.00 96.25 72 GLY A C 1
ATOM 582 O O . GLY A 1 72 ? -2.307 2.309 15.508 1.00 96.25 72 GLY A O 1
ATOM 583 N N . GLU A 1 73 ? -2.391 4.535 15.786 1.00 96.38 73 GLU A N 1
ATOM 584 C CA . GLU A 1 73 ? -2.881 4.487 17.168 1.00 96.38 73 GLU A CA 1
ATOM 585 C C . GLU A 1 73 ? -4.302 3.927 17.253 1.00 96.38 73 GLU A C 1
ATOM 587 O O . GLU A 1 73 ? -4.556 3.007 18.034 1.00 96.38 73 GLU A O 1
ATOM 592 N N . ALA A 1 74 ? -5.210 4.415 16.402 1.00 95.31 74 ALA A N 1
ATOM 593 C CA . ALA A 1 74 ? -6.583 3.932 16.338 1.00 95.31 74 ALA A CA 1
ATOM 594 C C . ALA A 1 74 ? -6.627 2.421 16.081 1.00 95.31 74 ALA A C 1
ATOM 596 O O . ALA A 1 74 ? -7.268 1.695 16.833 1.00 95.31 74 ALA A O 1
ATOM 597 N N . TRP A 1 75 ? -5.877 1.922 15.093 1.00 96.31 75 TRP A N 1
ATOM 598 C CA . TRP A 1 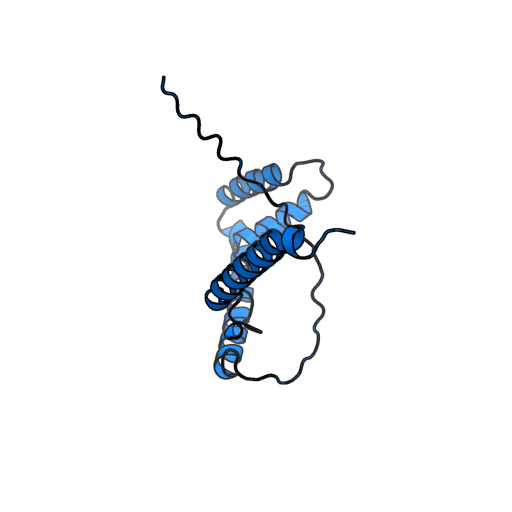75 ? -5.830 0.496 14.764 1.00 96.31 75 TRP A CA 1
ATOM 599 C C . TRP A 1 75 ? -5.335 -0.383 15.918 1.00 96.31 75 TRP A C 1
ATOM 601 O O . TRP A 1 75 ? -5.850 -1.483 16.127 1.00 96.31 75 TRP A O 1
ATOM 611 N N . ARG A 1 76 ? -4.343 0.079 16.690 1.00 95.56 76 ARG A N 1
ATOM 612 C CA . ARG A 1 76 ? -3.863 -0.659 17.872 1.00 95.56 76 ARG A CA 1
ATOM 613 C C . ARG A 1 76 ? -4.933 -0.748 18.958 1.00 95.56 76 ARG A C 1
ATOM 615 O O . ARG A 1 76 ? -5.014 -1.784 19.611 1.00 95.56 76 ARG A O 1
ATOM 622 N N . ASN A 1 77 ? -5.753 0.291 19.094 1.00 95.81 77 ASN A N 1
ATOM 623 C CA . ASN A 1 77 ? -6.814 0.376 20.095 1.00 95.81 77 ASN A CA 1
ATOM 624 C C . ASN A 1 77 ? -8.121 -0.326 19.687 1.00 95.81 77 ASN A C 1
ATOM 626 O O . ASN A 1 77 ? -8.932 -0.602 20.567 1.00 95.81 77 ASN A O 1
ATOM 630 N N . LEU A 1 78 ? -8.327 -0.626 18.398 1.00 94.19 78 LEU A N 1
ATOM 631 C CA . LEU A 1 78 ? -9.499 -1.379 17.936 1.00 94.19 78 LEU A CA 1
ATOM 632 C C . LEU A 1 78 ? -9.515 -2.804 18.499 1.00 94.19 78 LEU A C 1
ATOM 634 O O . LEU A 1 78 ? -8.478 -3.484 18.540 1.00 94.19 78 LEU A O 1
ATOM 638 N N . ASP A 1 79 ? -10.707 -3.285 18.843 1.00 95.12 79 ASP A N 1
ATOM 639 C CA . ASP A 1 79 ? -10.906 -4.669 19.265 1.00 95.12 79 ASP A CA 1
ATOM 640 C C . ASP A 1 79 ? -10.983 -5.647 18.079 1.00 95.12 79 ASP A C 1
ATOM 642 O O . ASP A 1 79 ? -11.138 -5.268 16.914 1.00 95.12 79 ASP A O 1
ATOM 646 N N . ASP A 1 80 ? -10.859 -6.946 18.362 1.00 93.50 80 ASP A N 1
ATOM 647 C CA . ASP A 1 80 ? -10.861 -7.979 17.321 1.00 93.50 80 ASP A CA 1
ATOM 648 C C . ASP A 1 80 ? -12.168 -8.001 16.514 1.00 93.50 80 ASP A C 1
ATOM 650 O O . ASP A 1 80 ? -12.171 -8.391 15.348 1.00 93.50 80 ASP A O 1
ATOM 654 N N . ASN A 1 81 ? -13.304 -7.592 17.087 1.00 94.75 81 ASN A N 1
ATOM 655 C CA . ASN A 1 81 ? -14.565 -7.533 16.348 1.00 94.75 81 ASN A CA 1
ATOM 656 C C . ASN A 1 81 ? -14.618 -6.344 15.393 1.00 94.75 81 ASN A C 1
ATOM 658 O O . ASN A 1 81 ? -15.192 -6.475 14.312 1.00 94.75 81 ASN A O 1
ATOM 662 N N . GLU A 1 82 ? -13.990 -5.230 15.757 1.00 93.62 82 GLU A N 1
ATOM 663 C CA . GLU A 1 82 ? -13.827 -4.067 14.884 1.00 93.62 82 GLU A CA 1
ATOM 664 C C . GLU A 1 82 ? -12.803 -4.323 13.771 1.00 93.62 82 GLU A C 1
ATOM 666 O O . GLU A 1 82 ? -12.976 -3.840 12.652 1.00 93.62 82 GLU A O 1
ATOM 671 N N . LYS A 1 83 ? -11.777 -5.144 14.034 1.00 94.75 83 LYS A N 1
ATOM 672 C CA . LYS A 1 83 ? -10.775 -5.566 13.036 1.00 94.75 83 LYS A CA 1
ATOM 673 C C . LYS A 1 83 ? -11.297 -6.623 12.062 1.00 94.75 83 LYS A C 1
ATOM 675 O O . LYS A 1 83 ? -10.991 -6.558 10.870 1.00 94.75 83 LYS A O 1
ATOM 680 N N . LYS A 1 84 ? -12.143 -7.552 12.523 1.00 95.62 84 LYS A N 1
ATOM 681 C CA . LYS A 1 84 ? -12.756 -8.629 11.715 1.00 95.62 84 LYS A CA 1
ATOM 682 C C . LYS A 1 84 ? -13.299 -8.212 10.340 1.00 95.62 84 LYS A C 1
ATOM 684 O O . LYS A 1 84 ? -13.065 -8.958 9.389 1.00 95.62 84 LYS A O 1
ATOM 689 N N . PRO A 1 85 ? -14.068 -7.118 10.166 1.00 95.81 85 PRO A N 1
ATOM 690 C CA . PRO A 1 85 ? -14.534 -6.719 8.838 1.00 95.81 85 PRO A CA 1
ATOM 691 C C . PRO A 1 85 ? -13.379 -6.393 7.880 1.00 95.81 85 PRO A C 1
ATOM 693 O O . PRO A 1 85 ? -13.435 -6.796 6.719 1.00 95.81 85 PRO A O 1
ATOM 696 N N . PHE A 1 86 ? -12.320 -5.741 8.363 1.00 95.81 86 PHE A N 1
ATOM 697 C CA . PHE A 1 86 ? -11.138 -5.419 7.560 1.00 95.81 86 PHE A CA 1
ATOM 698 C C . PHE A 1 86 ? -10.300 -6.663 7.256 1.00 95.81 86 PHE A C 1
ATOM 700 O O . PHE A 1 86 ? -9.830 -6.828 6.134 1.00 95.81 86 PHE A O 1
ATOM 707 N N . GLU A 1 87 ? -10.176 -7.585 8.213 1.00 95.25 87 GLU A N 1
ATOM 708 C CA . GLU A 1 87 ? -9.525 -8.881 7.993 1.00 95.25 87 GLU A CA 1
ATOM 709 C C . GLU A 1 87 ? -10.259 -9.723 6.949 1.00 95.25 87 GLU A C 1
ATOM 711 O O . GLU A 1 87 ? -9.629 -10.278 6.054 1.00 95.25 87 GLU A O 1
ATOM 716 N N . LYS A 1 88 ? -11.595 -9.773 7.006 1.00 95.88 88 LYS A N 1
ATOM 717 C CA . LYS A 1 88 ? -12.411 -10.459 5.993 1.00 95.88 88 LYS A CA 1
ATOM 718 C C . LYS A 1 88 ? -12.261 -9.829 4.613 1.00 95.88 88 LYS A C 1
ATOM 720 O O . LYS A 1 88 ? -12.241 -10.550 3.616 1.00 95.88 88 LYS A O 1
ATOM 725 N N . LEU A 1 89 ? -12.182 -8.499 4.543 1.00 93.88 89 LEU A N 1
ATOM 726 C CA . LEU A 1 89 ? -11.965 -7.798 3.281 1.00 93.88 89 LEU A CA 1
ATOM 727 C C . LEU A 1 89 ? -10.592 -8.149 2.697 1.00 93.88 89 LEU A C 1
ATOM 729 O O . LEU A 1 89 ? -10.524 -8.583 1.549 1.00 93.88 89 LEU A O 1
ATOM 733 N N . ALA A 1 90 ? -9.539 -8.074 3.512 1.00 94.31 90 ALA A N 1
ATOM 734 C CA . ALA A 1 90 ? -8.184 -8.436 3.110 1.00 94.31 90 ALA A CA 1
ATOM 735 C C . ALA A 1 90 ? -8.069 -9.912 2.694 1.00 94.31 90 ALA A C 1
ATOM 737 O O . ALA A 1 90 ? -7.467 -10.212 1.668 1.00 94.31 90 ALA A O 1
ATOM 738 N N . GLN A 1 91 ? -8.705 -10.837 3.424 1.00 95.31 91 GLN A N 1
ATOM 739 C CA . GLN A 1 91 ? -8.750 -12.260 3.057 1.00 95.31 91 GLN A CA 1
ATOM 740 C C . GLN A 1 91 ? -9.412 -12.471 1.693 1.00 95.31 91 GLN A C 1
ATOM 742 O O . GLN A 1 91 ? -8.871 -13.170 0.840 1.00 95.31 91 GLN A O 1
ATOM 747 N N . LYS A 1 92 ? -10.544 -11.809 1.439 1.00 94.94 92 LYS A N 1
ATOM 748 C CA . LYS A 1 92 ? -11.235 -11.890 0.146 1.00 94.94 92 LYS A CA 1
ATOM 749 C C . LYS A 1 92 ? -10.380 -11.352 -1.003 1.00 94.94 92 LYS A C 1
ATOM 751 O O . LYS A 1 92 ? -10.436 -11.874 -2.116 1.00 94.94 92 LYS A O 1
ATOM 756 N N . GLU A 1 93 ? -9.628 -10.279 -0.779 1.00 92.81 93 GLU A N 1
ATOM 757 C CA . GLU A 1 93 ? -8.696 -9.756 -1.782 1.00 92.81 93 GLU A CA 1
ATOM 758 C C . GLU A 1 93 ? -7.491 -10.672 -1.981 1.00 92.81 93 GLU A C 1
ATOM 760 O O . GLU A 1 93 ? -7.047 -10.862 -3.115 1.00 92.81 93 GLU A O 1
ATOM 765 N N . GLN A 1 94 ? -7.013 -11.299 -0.910 1.00 93.06 94 GLN A N 1
ATOM 766 C CA . GLN A 1 94 ? -5.949 -12.285 -0.970 1.00 93.06 94 GLN A CA 1
ATOM 767 C C . GLN A 1 94 ? -6.344 -13.514 -1.787 1.00 93.06 94 GLN A C 1
ATOM 769 O O . GLN A 1 94 ? -5.589 -13.905 -2.671 1.00 93.06 94 GLN A O 1
ATOM 774 N N . GLU A 1 95 ? -7.541 -14.060 -1.588 1.00 94.31 95 GLU A N 1
ATOM 775 C CA . GLU A 1 95 ? -8.052 -15.176 -2.394 1.00 94.31 95 GLU A CA 1
ATOM 776 C C . GLU A 1 95 ? -8.106 -14.822 -3.890 1.00 94.31 95 GLU A C 1
ATOM 778 O O . GLU A 1 95 ? -7.674 -15.599 -4.746 1.00 94.31 95 GLU A O 1
ATOM 783 N N . LYS A 1 96 ? -8.579 -13.613 -4.228 1.00 93.31 96 LYS A N 1
ATOM 784 C CA . LYS A 1 96 ? -8.590 -13.123 -5.618 1.00 93.31 96 LYS A CA 1
ATOM 785 C C . LYS A 1 96 ? -7.181 -13.003 -6.190 1.00 93.31 96 LYS A C 1
ATOM 787 O O . LYS A 1 96 ? -6.953 -13.380 -7.339 1.00 93.31 96 LYS A O 1
ATOM 792 N N . TYR A 1 97 ? -6.250 -12.466 -5.406 1.00 93.31 97 TYR A N 1
ATOM 793 C CA . TYR A 1 97 ? -4.855 -12.335 -5.806 1.00 93.31 97 TYR A CA 1
ATOM 794 C C . TYR A 1 97 ? -4.203 -13.699 -6.029 1.00 93.31 97 TYR A C 1
ATOM 796 O O . TYR A 1 97 ? -3.517 -13.884 -7.029 1.00 93.31 97 TYR A O 1
ATOM 804 N N . GLU A 1 98 ? -4.430 -14.665 -5.142 1.00 92.38 98 GLU A N 1
ATOM 805 C CA . GLU A 1 98 ? -3.885 -16.016 -5.264 1.00 92.38 98 GLU A CA 1
ATOM 806 C C . GLU A 1 98 ? -4.406 -16.719 -6.519 1.00 92.38 98 GLU A C 1
ATOM 808 O O . GLU A 1 98 ? -3.623 -17.341 -7.243 1.00 92.38 98 GLU A O 1
ATOM 813 N N . GLN A 1 99 ? -5.693 -16.551 -6.835 1.00 92.38 99 GLN A N 1
ATOM 814 C CA . GLN A 1 99 ? -6.270 -17.045 -8.082 1.00 92.38 99 GLN A CA 1
ATOM 815 C C . GLN A 1 99 ? -5.622 -16.377 -9.302 1.00 92.38 99 GLN A C 1
ATOM 817 O O . GLN A 1 99 ? -5.110 -17.071 -10.182 1.00 92.38 99 GLN A O 1
ATOM 822 N N . ALA A 1 100 ? -5.557 -15.043 -9.327 1.00 89.44 100 ALA A N 1
ATOM 823 C CA . ALA A 1 100 ? -4.934 -14.303 -10.421 1.00 89.44 100 ALA A CA 1
ATOM 824 C C . ALA A 1 100 ? -3.450 -14.670 -10.591 1.00 89.44 100 ALA A C 1
ATOM 826 O O . ALA A 1 100 ? -2.950 -14.775 -11.710 1.00 89.44 100 ALA A O 1
ATOM 827 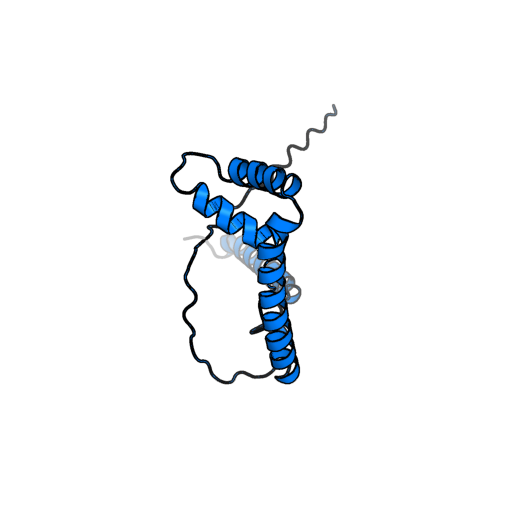N N . LEU A 1 101 ? -2.732 -14.890 -9.486 1.00 89.25 101 LEU A N 1
ATOM 828 C CA . LEU A 1 101 ? -1.318 -15.251 -9.495 1.00 89.25 101 LEU A CA 1
ATOM 829 C C . LEU A 1 101 ? -1.126 -16.681 -10.001 1.00 89.25 101 LEU A C 1
ATOM 831 O O . LEU A 1 101 ? -0.179 -16.944 -10.740 1.00 89.25 101 LEU A O 1
ATOM 835 N N . SER A 1 102 ? -2.018 -17.599 -9.625 1.00 88.31 102 SER A N 1
ATOM 836 C CA . SER A 1 102 ? -2.059 -18.965 -10.150 1.00 88.31 102 SER A CA 1
ATOM 837 C C . SER A 1 102 ? -2.275 -18.962 -11.661 1.00 88.31 102 SER A C 1
ATOM 839 O O . SER A 1 102 ? -1.535 -19.626 -12.387 1.00 88.31 102 SER A O 1
ATOM 841 N N . ASP A 1 103 ? -3.222 -18.164 -12.151 1.00 87.44 103 ASP A N 1
ATOM 842 C CA . ASP A 1 103 ? -3.522 -18.055 -13.579 1.00 87.44 103 ASP A CA 1
ATOM 843 C C . ASP A 1 103 ? -2.376 -17.396 -14.354 1.00 87.44 103 ASP A C 1
ATOM 845 O O . ASP A 1 103 ? -1.974 -17.898 -15.403 1.00 87.44 103 ASP A O 1
ATOM 849 N N . TRP A 1 104 ? -1.757 -16.355 -13.795 1.00 86.12 104 TRP A N 1
ATOM 850 C CA . TRP A 1 104 ? -0.557 -15.737 -14.362 1.00 86.12 104 TRP A CA 1
ATOM 851 C C . TRP A 1 104 ? 0.633 -16.712 -14.416 1.00 86.12 104 TRP A C 1
ATOM 853 O O . TRP A 1 104 ? 1.317 -16.804 -15.437 1.00 86.12 104 TRP A O 1
ATOM 863 N N . ARG A 1 105 ? 0.851 -17.515 -13.361 1.00 84.69 105 ARG A N 1
ATOM 864 C CA . ARG A 1 105 ? 1.891 -18.562 -13.342 1.00 84.69 105 ARG A CA 1
ATOM 865 C C . ARG A 1 105 ? 1.628 -19.640 -14.395 1.00 84.69 105 ARG A C 1
ATOM 867 O O . ARG A 1 105 ? 2.553 -20.034 -15.098 1.00 84.69 105 ARG A O 1
ATOM 874 N N . LYS A 1 106 ? 0.379 -20.101 -14.532 1.00 82.31 106 LYS A N 1
ATOM 875 C CA . LYS A 1 106 ? -0.028 -21.078 -15.561 1.00 82.31 106 LYS A CA 1
ATOM 876 C C . LYS A 1 106 ? 0.100 -20.513 -16.978 1.00 82.31 106 LYS A C 1
ATOM 878 O O . LYS A 1 106 ? 0.443 -21.254 -17.891 1.00 82.31 106 LYS A O 1
ATOM 883 N N . GLY A 1 107 ? -0.133 -19.212 -17.149 1.00 74.00 107 GLY A N 1
ATOM 884 C CA . GLY A 1 107 ? 0.012 -18.476 -18.407 1.00 74.00 107 GLY A CA 1
ATOM 885 C C . GLY A 1 107 ? 1.457 -18.198 -18.836 1.00 74.00 107 GLY A C 1
ATOM 886 O O . GLY A 1 107 ? 1.672 -17.430 -19.770 1.00 74.00 107 GLY A O 1
ATOM 887 N N . GLY A 1 108 ? 2.451 -18.796 -18.172 1.00 68.44 108 GLY A N 1
ATOM 888 C CA . GLY A 1 108 ? 3.860 -18.658 -18.537 1.00 68.44 108 GLY A CA 1
ATOM 889 C C . GLY A 1 108 ? 4.578 -17.485 -17.872 1.00 68.44 108 GLY A C 1
ATOM 890 O O . GLY A 1 108 ? 5.658 -17.130 -18.331 1.00 68.44 108 GLY A O 1
ATOM 891 N N . GLY A 1 109 ? 3.999 -16.888 -16.820 1.00 61.81 109 GLY A N 1
ATOM 892 C CA . GLY A 1 109 ? 4.713 -16.020 -15.874 1.00 61.81 109 GLY A CA 1
ATOM 893 C C . GLY A 1 109 ? 5.512 -14.870 -16.497 1.00 61.81 109 GLY A C 1
ATOM 894 O O . GLY A 1 109 ? 6.574 -14.551 -15.974 1.00 61.81 109 GLY A O 1
ATOM 895 N N . GLY A 1 110 ? 5.038 -14.314 -17.623 1.00 56.28 110 GLY A N 1
ATOM 896 C CA . GLY A 1 110 ? 5.717 -13.245 -18.372 1.00 56.28 110 GLY A CA 1
ATOM 897 C C . GLY A 1 110 ? 6.073 -13.555 -19.835 1.00 56.28 110 GLY A C 1
ATOM 898 O O . GLY A 1 110 ? 6.507 -12.659 -20.551 1.00 56.28 110 GLY A O 1
ATOM 899 N N . ALA A 1 111 ? 5.859 -14.779 -20.334 1.00 45.56 111 ALA A N 1
ATOM 900 C CA . ALA A 1 111 ? 6.366 -15.196 -21.653 1.00 45.56 111 ALA A CA 1
ATOM 901 C C . ALA A 1 111 ? 5.374 -15.154 -22.846 1.00 45.56 111 ALA A C 1
ATOM 903 O O . ALA A 1 111 ? 5.618 -15.813 -23.858 1.00 45.56 111 ALA A O 1
ATOM 904 N N . SER A 1 112 ? 4.252 -14.419 -22.807 1.00 40.91 112 SER A N 1
ATOM 905 C CA . SER A 1 112 ? 3.364 -14.328 -23.989 1.00 40.91 112 SER A CA 1
ATOM 906 C C . SER A 1 112 ? 2.662 -12.977 -24.175 1.00 40.91 112 SER A C 1
ATOM 908 O O . SER A 1 112 ? 1.799 -12.618 -23.373 1.00 40.91 112 SER A O 1
ATOM 910 N N . PRO A 1 113 ? 2.939 -12.239 -25.273 1.00 47.22 113 PRO A N 1
ATOM 911 C CA . PRO A 1 113 ? 2.180 -11.052 -25.637 1.00 47.22 113 PRO A CA 1
ATOM 912 C C . PRO A 1 113 ? 0.888 -11.479 -26.342 1.00 47.22 113 PRO A C 1
ATOM 914 O O . PRO A 1 113 ? 0.8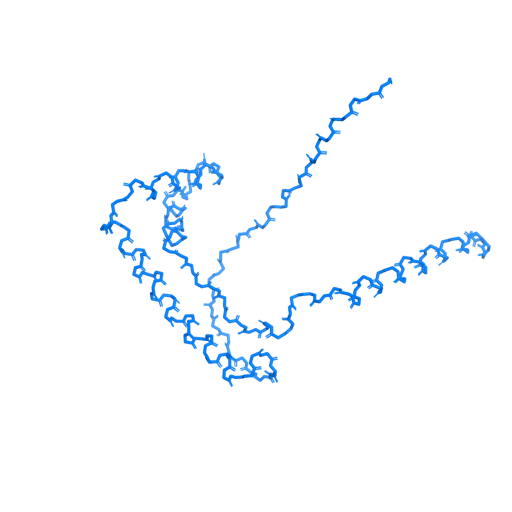67 -11.701 -27.552 1.00 47.22 113 PRO A O 1
ATOM 917 N N . SER A 1 114 ? -0.218 -11.630 -25.613 1.00 44.06 114 SER A N 1
ATOM 918 C CA . SER A 1 114 ? -1.523 -11.864 -26.244 1.00 44.06 114 SER A CA 1
ATOM 919 C C . SER A 1 114 ? -2.688 -11.268 -25.453 1.00 44.06 114 SER A C 1
ATOM 921 O O . SER A 1 114 ? -3.216 -11.872 -24.533 1.00 44.06 114 SER A O 1
ATOM 923 N N . LYS A 1 115 ? -3.098 -10.085 -25.937 1.00 42.47 115 LYS A N 1
ATOM 924 C CA . LYS A 1 115 ? -4.452 -9.492 -25.976 1.00 42.47 115 LYS A CA 1
ATOM 925 C C . LYS A 1 115 ? -5.190 -9.188 -24.651 1.00 42.47 115 LYS A C 1
ATOM 927 O O . LYS A 1 115 ? -5.704 -10.056 -23.965 1.00 42.47 115 LYS A O 1
ATOM 932 N N . LYS A 1 116 ? -5.343 -7.872 -24.435 1.00 44.41 116 LYS A N 1
ATOM 933 C CA . LYS A 1 116 ? -6.232 -7.117 -23.517 1.00 44.41 116 LYS A CA 1
ATOM 934 C C . LYS A 1 116 ? -7.700 -7.623 -23.492 1.00 44.41 116 LYS A C 1
ATOM 936 O O . LYS A 1 116 ? -8.165 -8.124 -24.516 1.00 44.41 116 LYS A O 1
ATOM 941 N N . PRO A 1 117 ? -8.472 -7.350 -22.415 1.00 37.84 117 PRO A N 1
ATOM 942 C CA . PRO A 1 117 ? -9.275 -6.117 -22.406 1.00 37.84 117 PRO A CA 1
ATOM 943 C C . PRO A 1 117 ? -9.199 -5.304 -21.098 1.00 37.84 117 PRO A C 1
ATOM 945 O O . PRO A 1 117 ? -8.883 -5.801 -20.026 1.00 37.84 117 PRO A O 1
ATOM 948 N N . LYS A 1 118 ? -9.458 -4.004 -21.263 1.00 43.09 118 LYS A N 1
ATOM 949 C CA . LYS A 1 118 ? -9.419 -2.908 -20.288 1.00 43.09 118 LYS A CA 1
ATOM 950 C C . LYS A 1 118 ? -10.573 -3.059 -19.281 1.00 43.09 118 LYS A C 1
ATOM 952 O O . LYS A 1 118 ? -11.722 -3.030 -19.708 1.00 43.09 118 LYS A O 1
ATOM 957 N N . GLN A 1 119 ? -10.271 -3.196 -17.991 1.00 32.09 119 GLN A N 1
ATOM 958 C CA . GLN A 1 119 ? -11.236 -3.018 -16.904 1.00 32.09 119 GLN A CA 1
ATOM 959 C C . GLN A 1 119 ? -10.871 -1.720 -16.180 1.00 32.09 119 GLN A C 1
ATOM 961 O O . GLN A 1 119 ? -9.713 -1.521 -15.829 1.00 32.09 119 GLN A O 1
ATOM 966 N N . GLU A 1 120 ? -11.840 -0.814 -16.074 1.00 39.06 120 GLU A N 1
ATOM 967 C CA . GLU A 1 120 ? -11.708 0.499 -15.445 1.00 39.06 120 GLU A CA 1
ATOM 968 C C . GLU A 1 120 ? -11.338 0.347 -13.965 1.00 39.06 120 GLU A C 1
ATOM 970 O O . GLU A 1 120 ? -12.114 -0.174 -13.163 1.00 39.06 120 GLU A O 1
ATOM 975 N N . GLU A 1 121 ? -10.136 0.791 -13.620 1.00 33.41 121 GLU A N 1
ATOM 976 C CA . GLU A 1 121 ? -9.701 1.023 -12.252 1.00 33.41 121 GLU A CA 1
ATOM 977 C C . GLU A 1 121 ? -9.817 2.523 -11.973 1.00 33.41 121 GLU A C 1
ATOM 979 O O . GLU A 1 121 ? -9.302 3.356 -12.719 1.00 33.41 121 GLU A O 1
ATOM 984 N N . ASN A 1 122 ? -10.604 2.849 -1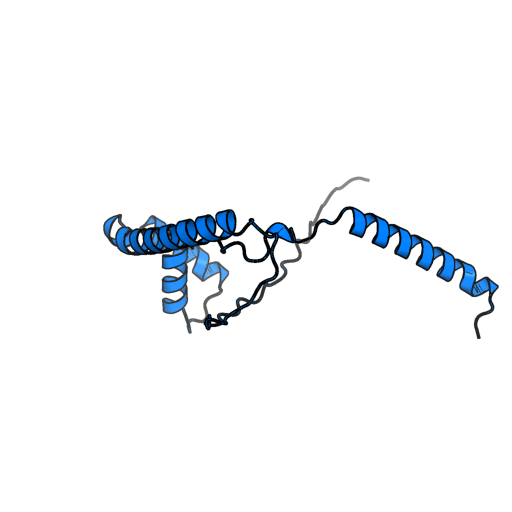0.946 1.00 32.97 122 ASN A N 1
ATOM 985 C CA . ASN A 1 122 ? -10.758 4.200 -10.429 1.00 32.97 122 ASN A CA 1
ATOM 986 C C . ASN A 1 122 ? -9.373 4.712 -10.027 1.00 32.97 122 ASN A C 1
ATOM 988 O O . ASN A 1 122 ? -8.709 4.091 -9.198 1.00 32.97 122 ASN A O 1
ATOM 992 N N . GLY A 1 123 ? -8.958 5.814 -10.649 1.00 38.34 123 GLY A N 1
ATOM 993 C CA . GLY A 1 123 ? -7.763 6.546 -10.268 1.00 38.34 123 GLY A CA 1
ATOM 994 C C . GLY A 1 123 ? -7.977 7.208 -8.914 1.00 38.34 123 GLY A C 1
ATOM 995 O O . GLY A 1 123 ? -8.900 8.003 -8.752 1.00 38.34 123 GLY A O 1
ATOM 996 N N . ASP A 1 124 ? -7.126 6.854 -7.964 1.00 34.69 124 ASP A N 1
ATOM 997 C CA . ASP A 1 124 ? -6.741 7.738 -6.873 1.00 34.69 124 ASP A CA 1
ATOM 998 C C . ASP A 1 124 ? -5.226 7.882 -7.037 1.00 34.69 124 ASP A C 1
ATOM 1000 O O . ASP A 1 124 ? -4.459 6.940 -6.820 1.00 34.69 124 ASP A O 1
ATOM 1004 N N . GLU A 1 125 ? -4.857 9.002 -7.650 1.00 39.53 125 GLU A N 1
ATOM 1005 C CA . GLU A 1 125 ? -3.493 9.456 -7.883 1.00 39.53 125 GLU A CA 1
ATOM 1006 C C . GLU A 1 125 ? -2.920 9.847 -6.514 1.00 39.53 125 GLU A C 1
ATOM 1008 O O . GLU A 1 125 ? -3.337 10.850 -5.943 1.00 39.53 125 GLU A O 1
ATOM 1013 N N . ASP A 1 126 ? -2.028 9.025 -5.955 1.00 37.75 126 ASP A N 1
ATOM 1014 C CA . ASP A 1 126 ? -1.182 9.423 -4.823 1.00 37.75 126 ASP A CA 1
ATOM 1015 C C . ASP A 1 126 ? 0.143 9.868 -5.460 1.00 37.75 126 ASP A C 1
ATOM 1017 O O . ASP A 1 126 ? 0.893 9.045 -5.997 1.00 37.75 126 ASP A O 1
ATOM 1021 N N . GLU A 1 127 ? 0.329 11.188 -5.532 1.00 39.59 127 GLU A N 1
ATOM 1022 C CA . GLU A 1 127 ? 1.561 11.853 -5.954 1.00 39.59 127 GLU A CA 1
ATOM 1023 C C . GLU A 1 127 ? 2.703 11.391 -5.035 1.00 39.59 127 GLU A C 1
ATOM 1025 O O . GLU A 1 127 ? 2.638 11.531 -3.815 1.00 39.59 127 GLU A O 1
ATOM 1030 N N . GLU A 1 128 ? 3.733 10.782 -5.627 1.00 37.94 128 GLU A N 1
ATOM 1031 C CA . GLU A 1 128 ? 4.975 10.438 -4.939 1.00 37.94 128 GLU A CA 1
ATOM 1032 C C . GLU A 1 128 ? 5.739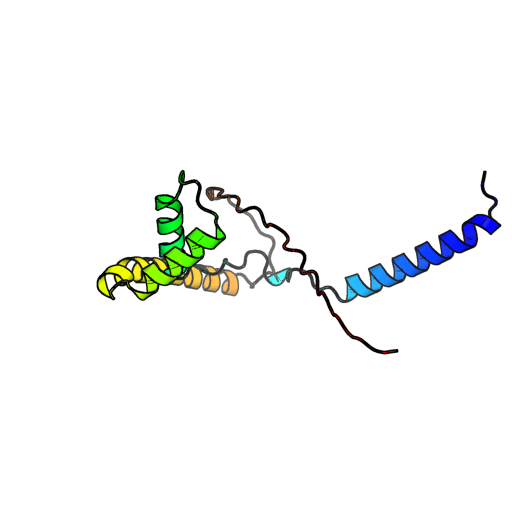 11.744 -4.667 1.00 37.94 128 GLU A C 1
ATOM 1034 O O . GLU A 1 128 ? 6.284 12.345 -5.591 1.00 37.94 128 GLU A O 1
ATOM 1039 N N . ASP A 1 129 ? 5.727 12.202 -3.412 1.00 40.47 129 ASP A N 1
ATOM 1040 C CA . ASP A 1 129 ? 6.616 13.262 -2.929 1.00 40.47 129 ASP A CA 1
ATOM 1041 C C . ASP A 1 129 ? 7.988 12.638 -2.635 1.00 40.47 129 ASP A C 1
ATOM 1043 O O . ASP A 1 129 ? 8.134 11.760 -1.777 1.00 40.47 129 ASP A O 1
ATOM 1047 N N . GLU A 1 130 ? 8.968 13.037 -3.442 1.00 42.84 130 GLU A N 1
ATOM 1048 C CA . GLU A 1 130 ? 10.379 12.683 -3.335 1.00 42.84 130 GLU A CA 1
ATOM 1049 C C . GLU A 1 130 ? 10.962 13.376 -2.091 1.00 42.84 130 GLU A C 1
ATOM 1051 O O . GLU A 1 130 ? 11.400 14.521 -2.156 1.00 42.84 130 GLU A O 1
ATOM 1056 N N . GLU A 1 131 ? 10.966 12.700 -0.936 1.00 40.38 131 GLU A N 1
ATOM 1057 C CA . GLU A 1 131 ? 11.744 13.175 0.217 1.00 40.38 131 GLU A CA 1
ATOM 1058 C C . GLU A 1 131 ? 13.240 12.935 -0.064 1.00 40.38 131 GLU A C 1
ATOM 1060 O O . GLU A 1 131 ? 13.745 11.813 0.018 1.00 40.38 131 GLU A O 1
ATOM 1065 N N . GLU A 1 132 ? 13.929 14.010 -0.465 1.00 38.19 132 GLU A N 1
ATOM 1066 C CA . GLU A 1 132 ? 15.387 14.127 -0.458 1.00 38.19 132 GLU A CA 1
ATOM 1067 C C . GLU A 1 132 ? 15.881 13.996 0.995 1.00 38.19 132 GLU A C 1
ATOM 1069 O O . GLU A 1 132 ? 15.671 14.880 1.824 1.00 38.19 132 GLU A O 1
ATOM 1074 N N . GLU A 1 133 ? 16.512 12.866 1.315 1.00 40.41 133 GLU A N 1
ATOM 1075 C CA . GLU A 1 133 ? 17.248 12.676 2.568 1.00 40.41 133 GLU A CA 1
ATOM 1076 C C . GLU A 1 133 ? 18.556 13.488 2.474 1.00 40.41 133 GLU A C 1
ATOM 1078 O O . GLU A 1 133 ? 19.519 13.068 1.826 1.00 40.41 133 GLU A O 1
ATOM 1083 N N . GLU A 1 134 ? 18.581 14.683 3.070 1.00 40.88 134 GLU A N 1
ATOM 1084 C CA . GLU A 1 134 ? 19.823 15.408 3.354 1.00 40.88 134 GLU A CA 1
ATOM 1085 C C . GLU A 1 134 ? 20.523 14.723 4.544 1.00 40.88 134 GLU A C 1
ATOM 1087 O O . GLU A 1 134 ? 20.190 14.963 5.705 1.00 40.88 134 GLU A O 1
ATOM 1092 N N . ASP A 1 135 ? 21.481 13.839 4.245 1.00 45.38 135 ASP A N 1
ATOM 1093 C CA . ASP A 1 135 ? 22.466 13.346 5.215 1.00 45.38 135 ASP A CA 1
ATOM 1094 C C . ASP A 1 135 ? 23.391 14.515 5.614 1.00 45.38 135 ASP A C 1
ATOM 1096 O O . ASP A 1 135 ? 24.360 14.842 4.923 1.00 45.38 135 ASP A O 1
ATOM 1100 N N . ASP A 1 136 ? 23.058 15.167 6.727 1.00 50.16 136 ASP A N 1
ATOM 1101 C CA . ASP A 1 136 ? 23.907 16.132 7.433 1.00 50.16 136 ASP A CA 1
ATOM 1102 C C . ASP A 1 136 ? 24.952 15.340 8.252 1.00 50.16 136 ASP A C 1
ATOM 1104 O O . ASP A 1 136 ? 24.788 15.089 9.448 1.00 50.16 136 ASP A O 1
ATOM 1108 N N . ASP A 1 137 ? 25.999 14.854 7.575 1.00 54.50 137 ASP A N 1
ATOM 1109 C CA . ASP A 1 137 ? 27.170 14.244 8.221 1.00 54.50 137 ASP A CA 1
ATOM 1110 C C . ASP A 1 137 ? 28.124 15.360 8.694 1.00 54.50 137 ASP A C 1
ATOM 1112 O O . ASP A 1 137 ? 29.030 15.810 7.986 1.00 54.50 137 ASP A O 1
ATOM 1116 N N . ASP A 1 138 ? 27.880 15.817 9.924 1.00 52.19 138 ASP A N 1
ATOM 1117 C CA . ASP A 1 138 ? 28.834 16.533 10.773 1.00 52.19 138 ASP A CA 1
ATOM 1118 C C . ASP A 1 138 ? 29.959 15.557 11.190 1.00 52.19 138 ASP A C 1
ATOM 1120 O O . ASP A 1 138 ? 29.771 14.731 12.086 1.00 52.19 138 ASP A O 1
ATOM 1124 N N . GLU A 1 139 ? 31.156 15.672 10.602 1.00 57.41 139 GLU A N 1
ATOM 1125 C CA . GLU A 1 139 ? 32.398 15.201 11.237 1.00 57.41 139 GLU A CA 1
ATOM 1126 C C . GLU A 1 139 ? 33.491 16.290 11.228 1.00 57.41 139 GLU A C 1
ATOM 1128 O O . GLU A 1 139 ? 34.129 16.603 10.223 1.00 57.41 139 GLU A O 1
ATOM 1133 N N . ASP A 1 140 ? 33.644 16.855 12.425 1.00 59.16 140 ASP A N 1
ATOM 1134 C CA . ASP A 1 140 ? 34.797 17.491 13.072 1.00 59.16 140 ASP A CA 1
ATOM 1135 C C . ASP A 1 140 ? 36.141 16.771 12.799 1.00 59.16 140 ASP A C 1
ATOM 1137 O O . ASP A 1 140 ? 36.214 15.566 13.026 1.00 59.16 140 ASP A O 1
ATOM 1141 N N . ASP A 1 141 ? 37.188 17.488 12.346 1.00 51.75 141 ASP A N 1
ATOM 1142 C CA . ASP A 1 141 ? 38.542 17.523 12.962 1.00 51.75 141 ASP A CA 1
ATOM 1143 C C . ASP A 1 141 ? 39.513 18.481 12.205 1.00 51.75 141 ASP A C 1
ATOM 1145 O O . ASP A 1 141 ? 39.523 18.539 10.972 1.00 51.75 141 ASP A O 1
ATOM 1149 N N . GLU A 1 142 ? 40.367 19.149 12.997 1.00 44.25 142 GLU A N 1
ATOM 1150 C CA . GLU A 1 142 ? 41.450 20.148 12.751 1.00 44.25 142 GLU A CA 1
ATOM 1151 C C . GLU A 1 142 ? 41.141 21.650 12.534 1.00 44.25 142 GLU A C 1
ATOM 1153 O O . GLU A 1 142 ? 40.796 22.099 11.415 1.00 44.25 142 GLU A O 1
#

Foldseek 3Di:
DDDPVNCVVVVVVVVVVVVVVVVVVVVDCDPPLLCVQQDDQFDALLVLQLVVQVVVCPPPPDDPVVSVVVSVVVVVPDDPVRSVVSRVVRVVRNVVNVVSNVVCVVVVSNPDPDDDDDDDDDDDDDDDDDPDPPPPDDDDDD

pLDDT: mean 77.79, std 21.18, range [32.09, 96.38]

Organism: Magallana gigas (NCBI:txid29159)

Radius of gyration: 25.09 Å; chains: 1; bounding box: 56×50×54 Å